Protein AF-A0A357JDL4-F1 (afdb_monomer_lite)

Sequence (113 aa):
MSDYKTIERELLGIGQAEMQNIVFQILDKQYTPTNIVNLGSASGVQTTRYGTPDVFLQLSNGNYIYAEVTIQKNQLLDKIKKDIEKCKENAKTLLDKNANVEKVIFACVGKIE

Radius of gyration: 14.93 Å; chains: 1; bounding box: 36×24×48 Å

Foldseek 3Di:
DPPVVVVLVVVLVDDQLVQLVVVQVVCCVPQVAPDWDQPSDDDDDDDDDPQAARTKTQHPVREIEGEHEDADAPPVVVVVVVNVVSVVVVCVVPGDPPYYHPYYHYHYSYDDD

Structure (mmCIF, N/CA/C/O backbone):
data_AF-A0A357JDL4-F1
#
_entry.id   AF-A0A357JDL4-F1
#
loop_
_atom_site.group_PDB
_atom_site.id
_atom_site.type_symbol
_atom_site.label_atom_id
_atom_site.label_alt_id
_atom_site.label_comp_id
_atom_site.label_asym_id
_atom_site.label_entity_id
_atom_site.label_seq_id
_atom_site.pdbx_PDB_ins_code
_atom_site.Cartn_x
_atom_site.Cartn_y
_atom_site.Cartn_z
_atom_site.occupancy
_atom_site.B_iso_or_equiv
_atom_site.auth_seq_id
_atom_site.auth_comp_id
_atom_site.auth_asym_id
_atom_site.auth_atom_id
_atom_site.pdbx_PDB_model_num
ATOM 1 N N . MET A 1 1 ? -7.326 -7.568 26.180 1.00 52.44 1 MET A N 1
ATOM 2 C CA . MET A 1 1 ? -7.606 -7.103 24.802 1.00 52.44 1 MET A CA 1
ATOM 3 C C . MET A 1 1 ? -6.568 -7.782 23.925 1.00 52.44 1 MET A C 1
ATOM 5 O O . MET A 1 1 ? -5.414 -7.743 24.315 1.00 52.44 1 MET A O 1
ATOM 9 N N . SER A 1 2 ? -6.944 -8.508 22.871 1.00 72.88 2 SER A N 1
ATOM 10 C CA . SER A 1 2 ? -5.963 -9.198 22.016 1.00 72.88 2 SER A CA 1
ATOM 11 C C . SER A 1 2 ? -5.026 -8.183 21.356 1.00 72.88 2 SER A C 1
ATOM 13 O O . SER A 1 2 ? -5.515 -7.141 20.919 1.00 72.88 2 SER A O 1
ATOM 15 N N . ASP A 1 3 ? -3.733 -8.494 21.236 1.00 81.56 3 ASP A N 1
ATOM 16 C CA . ASP A 1 3 ? -2.709 -7.589 20.678 1.00 81.56 3 ASP A CA 1
ATOM 17 C C . ASP A 1 3 ? -3.122 -6.988 19.324 1.00 81.56 3 ASP A C 1
ATOM 19 O O . ASP A 1 3 ? -2.928 -5.802 19.072 1.00 81.56 3 ASP A O 1
ATOM 23 N N . TYR A 1 4 ? -3.830 -7.768 18.501 1.00 82.19 4 TYR A N 1
ATOM 24 C CA . TYR A 1 4 ? -4.385 -7.324 17.221 1.00 82.19 4 TYR A CA 1
ATOM 25 C C . TYR A 1 4 ? -5.363 -6.141 17.335 1.00 82.19 4 TYR A C 1
ATOM 27 O O . TYR A 1 4 ? -5.292 -5.198 16.554 1.00 82.19 4 TYR A O 1
ATOM 35 N N . LYS A 1 5 ? -6.259 -6.153 18.333 1.00 82.88 5 LYS A N 1
ATOM 36 C CA . LYS A 1 5 ? -7.231 -5.062 18.544 1.00 82.88 5 LYS A CA 1
ATOM 37 C C . LYS A 1 5 ? -6.544 -3.787 19.023 1.00 82.88 5 LYS A C 1
ATOM 39 O O . LYS A 1 5 ? -7.034 -2.693 18.764 1.00 82.88 5 LYS A O 1
ATOM 44 N N . THR A 1 6 ? -5.432 -3.932 19.739 1.00 86.94 6 THR A N 1
ATOM 45 C CA . THR A 1 6 ? -4.599 -2.797 20.137 1.00 86.94 6 THR A CA 1
ATOM 46 C C . THR A 1 6 ? -3.941 -2.187 18.904 1.00 86.94 6 THR A C 1
ATOM 48 O O . THR A 1 6 ? -4.099 -0.994 18.685 1.00 86.94 6 THR A O 1
ATOM 51 N N . ILE A 1 7 ? -3.309 -3.000 18.049 1.00 84.19 7 ILE A N 1
ATOM 52 C CA . ILE A 1 7 ? -2.684 -2.537 16.798 1.00 84.19 7 ILE A CA 1
ATOM 53 C C . ILE A 1 7 ? -3.700 -1.824 15.898 1.00 84.19 7 ILE A C 1
ATOM 55 O O . ILE A 1 7 ? -3.432 -0.718 15.442 1.00 84.19 7 ILE A O 1
ATOM 59 N N . GLU A 1 8 ? -4.881 -2.409 15.686 1.00 82.25 8 GLU A N 1
ATOM 60 C CA . GLU A 1 8 ? -5.941 -1.794 14.875 1.00 82.25 8 GLU A CA 1
ATOM 61 C C . GLU A 1 8 ? -6.346 -0.416 15.419 1.00 82.25 8 GLU A C 1
ATOM 63 O O . G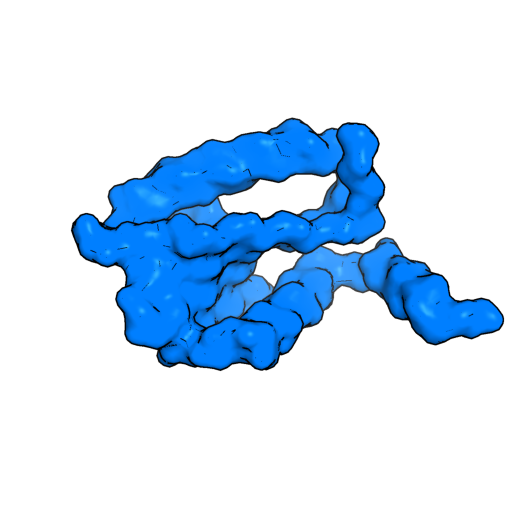LU A 1 8 ? -6.495 0.538 14.659 1.00 82.25 8 GLU A O 1
ATOM 68 N N . ARG A 1 9 ? -6.462 -0.279 16.746 1.00 84.12 9 ARG A N 1
ATOM 69 C CA . ARG A 1 9 ? -6.787 1.000 17.383 1.00 84.12 9 ARG A CA 1
ATOM 70 C C . ARG A 1 9 ? -5.685 2.040 17.198 1.00 84.12 9 ARG A C 1
ATOM 72 O O . ARG A 1 9 ? -6.006 3.187 16.905 1.00 84.12 9 ARG A O 1
ATOM 79 N N . GLU A 1 10 ? -4.420 1.663 17.367 1.00 87.25 10 GLU A N 1
ATOM 80 C CA . GLU A 1 10 ? -3.300 2.594 17.178 1.00 87.25 10 GLU A CA 1
ATOM 81 C C . GLU A 1 10 ? -3.195 3.037 15.706 1.00 87.25 10 GLU A C 1
ATOM 83 O O . GLU A 1 10 ? -3.032 4.223 15.430 1.00 87.25 10 GLU A O 1
ATOM 88 N N . LEU A 1 11 ? -3.424 2.127 14.749 1.00 84.12 11 LEU A N 1
ATOM 89 C CA . LEU A 1 11 ? -3.467 2.447 13.314 1.00 84.12 11 LEU A CA 1
ATOM 90 C C . LEU A 1 11 ? -4.601 3.417 12.933 1.00 84.12 11 LEU A C 1
ATOM 92 O O . LEU A 1 11 ? -4.519 4.083 11.905 1.00 84.12 11 LEU A O 1
ATOM 96 N N . LEU A 1 12 ? -5.660 3.539 13.739 1.00 83.25 12 LEU A N 1
ATOM 97 C CA . LEU A 1 12 ? -6.706 4.543 13.507 1.00 83.25 12 LEU A CA 1
ATOM 98 C C . LEU A 1 12 ? -6.274 5.966 13.889 1.00 83.25 12 LEU A C 1
ATOM 100 O O . LEU A 1 12 ? -6.965 6.909 13.493 1.00 83.25 12 LEU A O 1
ATOM 104 N N . GLY A 1 13 ? -5.207 6.108 14.683 1.00 83.06 13 GLY A N 1
ATOM 105 C CA . GLY A 1 13 ? -4.704 7.381 15.205 1.00 83.06 13 GLY A CA 1
ATOM 106 C C . GLY A 1 13 ? -3.487 7.948 14.471 1.00 83.06 13 GLY A C 1
ATOM 107 O O . GLY A 1 13 ? -3.162 9.113 14.684 1.00 83.06 13 GLY A O 1
ATOM 108 N N . ILE A 1 14 ? -2.829 7.162 13.615 1.00 84.06 14 ILE A N 1
ATOM 109 C CA . ILE A 1 14 ? -1.640 7.604 12.874 1.00 84.06 14 ILE A CA 1
ATOM 110 C C . ILE A 1 14 ? -1.992 8.497 11.678 1.00 84.06 14 ILE A C 1
ATOM 112 O O . ILE A 1 14 ? -3.061 8.379 11.069 1.00 84.06 14 ILE A O 1
ATOM 116 N N . GLY A 1 15 ? -1.070 9.385 11.309 1.00 83.06 15 GLY A N 1
ATOM 117 C CA . GLY A 1 15 ? -1.198 10.225 10.123 1.00 83.06 15 GLY A CA 1
ATOM 118 C C . GLY A 1 15 ? -0.938 9.480 8.806 1.00 83.06 15 GLY A C 1
ATOM 119 O O . GLY A 1 15 ? -0.386 8.381 8.769 1.00 83.06 15 GLY A O 1
ATOM 120 N N . GLN A 1 16 ? -1.284 10.129 7.688 1.00 80.38 16 GLN A N 1
ATOM 121 C CA . GLN A 1 16 ? -1.065 9.612 6.328 1.00 80.38 16 GLN A CA 1
ATOM 122 C C . GLN A 1 16 ? 0.405 9.230 6.076 1.00 80.38 16 GLN A C 1
ATOM 124 O O . GLN A 1 16 ? 0.674 8.150 5.560 1.00 80.38 16 GLN A O 1
ATOM 129 N N . ALA A 1 17 ? 1.354 10.084 6.475 1.00 79.19 17 ALA A N 1
ATOM 130 C CA . ALA A 1 17 ? 2.786 9.844 6.274 1.00 79.19 17 ALA A CA 1
ATOM 131 C C . ALA A 1 17 ? 3.313 8.658 7.104 1.00 79.19 17 ALA A C 1
ATOM 133 O O . ALA A 1 17 ? 4.120 7.861 6.627 1.00 79.19 17 ALA A O 1
ATOM 134 N N . GLU A 1 18 ? 2.830 8.503 8.338 1.00 83.94 18 GLU A N 1
ATOM 135 C CA . GLU A 1 18 ? 3.176 7.364 9.195 1.00 83.94 18 GLU A CA 1
ATOM 136 C C . GLU A 1 18 ? 2.635 6.058 8.609 1.00 83.94 18 GLU A C 1
ATOM 138 O O . GLU A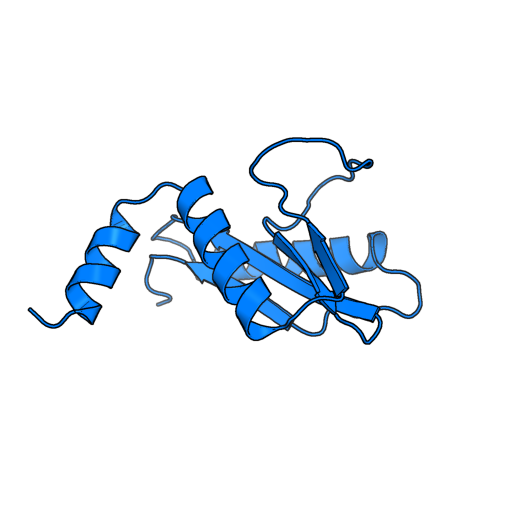 1 18 ? 3.367 5.072 8.522 1.00 83.94 18 GLU A O 1
ATOM 143 N N . MET A 1 19 ? 1.388 6.067 8.127 1.00 83.69 19 MET A N 1
ATOM 144 C CA . MET A 1 19 ? 0.790 4.915 7.452 1.00 83.69 19 MET A CA 1
ATOM 145 C C . MET A 1 19 ? 1.567 4.547 6.182 1.00 83.69 19 MET A C 1
ATOM 147 O O . MET A 1 19 ? 1.852 3.371 5.961 1.00 83.69 19 MET A O 1
ATOM 151 N N . GLN A 1 20 ? 1.975 5.533 5.378 1.00 80.88 20 GLN A N 1
ATOM 152 C CA . GLN A 1 20 ? 2.813 5.311 4.195 1.00 80.88 20 GLN A CA 1
ATOM 153 C C . GLN A 1 20 ? 4.142 4.644 4.553 1.00 80.88 20 GLN A C 1
ATOM 155 O O . GLN A 1 20 ? 4.538 3.680 3.900 1.00 80.88 20 GLN A O 1
ATOM 160 N N . ASN A 1 21 ? 4.799 5.094 5.623 1.00 82.12 21 ASN A N 1
ATOM 161 C CA . ASN A 1 21 ? 6.050 4.500 6.086 1.00 82.12 21 ASN A CA 1
ATOM 162 C C . ASN A 1 21 ? 5.869 3.057 6.596 1.00 82.12 21 ASN A C 1
ATOM 164 O O . ASN A 1 21 ? 6.698 2.193 6.314 1.00 82.12 21 ASN A O 1
ATOM 168 N N . ILE A 1 22 ? 4.777 2.767 7.310 1.00 84.19 22 ILE A N 1
ATOM 169 C CA . ILE A 1 22 ? 4.460 1.401 7.758 1.00 84.19 22 ILE A CA 1
ATOM 170 C C . ILE A 1 22 ? 4.237 0.484 6.552 1.00 84.19 22 ILE A C 1
ATOM 172 O O . ILE A 1 22 ? 4.833 -0.591 6.479 1.00 84.19 22 ILE A O 1
ATOM 176 N N . VAL A 1 23 ? 3.420 0.916 5.587 1.00 84.38 23 VAL A N 1
ATOM 177 C CA . VAL A 1 23 ? 3.157 0.163 4.352 1.00 84.38 23 VAL A CA 1
ATOM 178 C C . VAL A 1 23 ? 4.457 -0.075 3.592 1.00 84.38 23 VAL A C 1
ATOM 180 O O . VAL A 1 23 ? 4.744 -1.210 3.226 1.00 84.38 23 VAL A O 1
ATOM 183 N N . PHE A 1 24 ? 5.288 0.953 3.433 1.00 81.00 24 PHE A N 1
ATOM 184 C CA . PHE A 1 24 ? 6.602 0.834 2.808 1.00 81.00 24 PHE A CA 1
ATOM 185 C C . PHE A 1 24 ? 7.462 -0.253 3.466 1.00 81.00 24 PHE A C 1
ATOM 187 O O . PHE A 1 24 ? 7.955 -1.140 2.776 1.00 81.00 24 PHE A O 1
ATOM 194 N N . GLN A 1 25 ? 7.594 -0.237 4.796 1.00 82.88 25 GLN A N 1
ATOM 195 C CA . GLN A 1 25 ? 8.394 -1.228 5.526 1.00 82.88 25 GLN A CA 1
ATOM 196 C C . GLN A 1 25 ? 7.842 -2.653 5.403 1.00 82.88 25 GLN A C 1
ATOM 198 O O . GLN A 1 25 ? 8.611 -3.614 5.390 1.00 82.88 25 GLN A O 1
ATOM 203 N N . ILE A 1 26 ? 6.517 -2.811 5.327 1.00 85.50 26 ILE A N 1
ATOM 204 C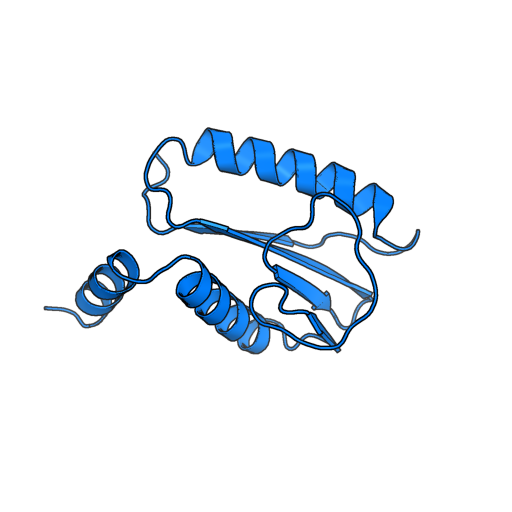 CA . ILE A 1 26 ? 5.888 -4.116 5.089 1.00 85.50 26 ILE A CA 1
ATOM 205 C C . ILE A 1 26 ? 6.243 -4.618 3.686 1.00 85.50 26 ILE A C 1
ATOM 207 O O . ILE A 1 26 ? 6.629 -5.776 3.530 1.00 85.50 26 ILE A O 1
ATOM 211 N N . LEU A 1 27 ? 6.142 -3.752 2.675 1.00 82.81 27 LEU A N 1
ATOM 212 C CA . LEU A 1 27 ? 6.403 -4.112 1.282 1.00 82.81 27 LEU A CA 1
ATOM 213 C C . LEU A 1 27 ? 7.882 -4.411 1.022 1.00 82.81 27 LEU A C 1
ATOM 215 O O . LEU A 1 27 ? 8.184 -5.400 0.358 1.00 82.81 27 LEU A O 1
ATOM 219 N N . ASP A 1 28 ? 8.789 -3.618 1.590 1.00 79.62 28 ASP A N 1
ATOM 220 C CA . ASP A 1 28 ? 10.235 -3.854 1.550 1.00 79.62 28 ASP A CA 1
ATOM 221 C C . ASP A 1 28 ? 10.588 -5.255 2.082 1.00 79.62 28 ASP A C 1
ATOM 223 O O . ASP A 1 28 ? 11.210 -6.070 1.394 1.00 79.62 28 ASP A O 1
ATOM 227 N N . LYS A 1 29 ? 10.069 -5.598 3.267 1.00 83.06 29 LYS A N 1
ATOM 228 C CA . LYS A 1 29 ? 10.288 -6.914 3.882 1.00 83.06 29 LYS A CA 1
ATOM 229 C C . LYS A 1 29 ? 9.657 -8.060 3.098 1.00 83.06 29 LYS A C 1
ATOM 231 O O . LYS A 1 29 ? 10.221 -9.150 3.068 1.00 83.06 29 LYS A O 1
ATOM 236 N N . GLN A 1 30 ? 8.480 -7.848 2.512 1.00 85.25 30 GLN A N 1
ATOM 237 C CA . GLN A 1 30 ? 7.730 -8.910 1.843 1.00 85.25 30 GLN A CA 1
ATOM 238 C C . GLN A 1 30 ? 8.268 -9.234 0.446 1.00 85.25 30 GLN A C 1
ATOM 240 O O . GLN A 1 30 ? 8.215 -10.392 0.036 1.00 85.25 30 GLN A O 1
ATOM 245 N N . TYR A 1 31 ? 8.744 -8.227 -0.290 1.00 80.31 31 TYR A N 1
ATOM 246 C CA . TYR A 1 31 ? 9.058 -8.367 -1.713 1.00 80.31 31 TYR A CA 1
ATOM 247 C C . TYR A 1 31 ? 10.546 -8.256 -2.049 1.00 80.31 31 TYR A C 1
ATOM 249 O O . TYR A 1 31 ? 10.900 -8.526 -3.194 1.00 80.31 31 TYR A O 1
ATOM 257 N N . THR A 1 32 ? 11.400 -7.893 -1.084 1.00 72.62 32 THR A N 1
ATOM 258 C CA . THR A 1 32 ? 12.861 -7.743 -1.258 1.00 72.62 32 THR A CA 1
ATOM 259 C C . THR A 1 32 ? 13.211 -7.044 -2.584 1.00 72.62 32 THR A C 1
ATOM 261 O O . THR A 1 32 ? 13.835 -7.639 -3.469 1.00 72.62 32 THR A O 1
ATOM 264 N N . PRO A 1 33 ? 12.726 -5.810 -2.786 1.00 68.50 33 PRO A N 1
ATOM 265 C CA . PRO A 1 33 ? 12.771 -5.164 -4.088 1.00 68.50 33 PRO A CA 1
ATOM 266 C C . PRO A 1 33 ? 14.209 -4.800 -4.463 1.00 68.50 33 PRO A C 1
ATOM 268 O O . PRO A 1 33 ? 15.036 -4.493 -3.606 1.00 68.50 33 PRO A O 1
ATOM 271 N N . THR A 1 34 ? 14.513 -4.799 -5.759 1.00 62.91 34 THR A N 1
ATOM 272 C CA . THR A 1 34 ? 15.832 -4.377 -6.258 1.00 62.91 34 THR A CA 1
ATOM 273 C C . THR A 1 34 ? 16.011 -2.869 -6.216 1.00 62.91 34 THR A C 1
ATOM 275 O O . THR A 1 34 ? 17.143 -2.393 -6.155 1.00 62.91 34 THR A O 1
ATOM 278 N N . ASN A 1 35 ? 14.911 -2.116 -6.245 1.00 61.31 35 ASN A N 1
ATOM 279 C CA . ASN A 1 35 ? 14.915 -0.674 -6.066 1.00 61.31 35 ASN A CA 1
ATOM 280 C C . ASN A 1 35 ? 13.630 -0.223 -5.365 1.00 61.31 35 ASN A C 1
ATOM 282 O O . ASN A 1 35 ? 12.536 -0.708 -5.677 1.00 61.31 35 ASN A O 1
ATOM 286 N N . ILE A 1 36 ? 13.764 0.708 -4.421 1.00 56.28 36 ILE A N 1
ATOM 287 C CA . ILE A 1 36 ? 12.660 1.167 -3.580 1.00 56.28 36 ILE A CA 1
ATOM 288 C C . ILE A 1 36 ? 12.681 2.683 -3.497 1.00 56.28 36 ILE A C 1
ATOM 290 O O . ILE A 1 36 ? 13.682 3.274 -3.095 1.00 56.28 36 ILE A O 1
ATOM 294 N N . VAL A 1 37 ? 11.562 3.315 -3.846 1.00 57.09 37 VAL A N 1
ATOM 295 C CA . VAL A 1 37 ? 11.420 4.770 -3.801 1.00 57.09 37 VAL A CA 1
ATOM 296 C C . VAL A 1 37 ? 10.294 5.123 -2.837 1.00 57.09 37 VAL A C 1
ATOM 298 O O . VAL A 1 37 ? 9.129 4.810 -3.076 1.00 57.09 37 VAL A O 1
ATOM 301 N N . ASN A 1 38 ? 10.654 5.773 -1.727 1.00 50.84 38 ASN A N 1
ATOM 302 C CA . ASN A 1 38 ? 9.696 6.349 -0.789 1.00 50.84 38 ASN A CA 1
ATOM 303 C C . ASN A 1 38 ? 9.486 7.827 -1.142 1.00 50.84 38 ASN A C 1
ATOM 305 O O . ASN A 1 38 ? 10.407 8.635 -1.020 1.00 50.84 38 ASN A O 1
ATOM 309 N N . LEU A 1 39 ? 8.291 8.179 -1.614 1.00 54.38 39 LEU A N 1
ATOM 310 C CA . LEU A 1 39 ? 7.970 9.536 -2.068 1.00 54.38 39 LEU A CA 1
ATOM 311 C C . LEU A 1 39 ? 7.536 10.461 -0.913 1.00 54.38 39 LEU A C 1
ATOM 313 O O . LEU A 1 39 ? 7.468 11.674 -1.104 1.00 54.38 39 LEU A O 1
ATOM 317 N N . GLY A 1 40 ? 7.272 9.909 0.281 1.00 41.56 40 GLY A N 1
ATOM 318 C CA . GLY A 1 40 ? 6.663 10.628 1.407 1.00 41.56 40 GLY A CA 1
ATOM 319 C C . GLY A 1 40 ? 7.617 11.432 2.300 1.00 41.56 40 GLY A C 1
ATOM 320 O O . GLY A 1 40 ? 7.165 12.315 3.027 1.00 41.56 40 GLY A O 1
ATOM 321 N N . SER A 1 41 ? 8.932 11.186 2.260 1.00 39.53 41 SER A N 1
ATOM 322 C CA . SER A 1 41 ? 9.888 11.870 3.149 1.00 39.53 41 SER A CA 1
ATOM 323 C C . SER A 1 41 ? 11.287 12.010 2.527 1.00 39.53 41 SER A C 1
ATOM 325 O O . SER A 1 41 ? 12.125 11.126 2.656 1.00 39.53 41 SER A O 1
ATOM 327 N N . ALA A 1 42 ? 11.482 13.137 1.834 1.00 34.53 42 ALA A N 1
ATOM 328 C CA . ALA A 1 42 ? 12.717 13.829 1.429 1.00 34.53 42 ALA A CA 1
ATOM 329 C C . ALA A 1 42 ? 14.046 13.043 1.290 1.00 34.53 42 ALA A C 1
ATOM 331 O O . ALA A 1 42 ? 14.679 12.682 2.275 1.00 34.53 42 ALA A O 1
ATOM 332 N N . SER 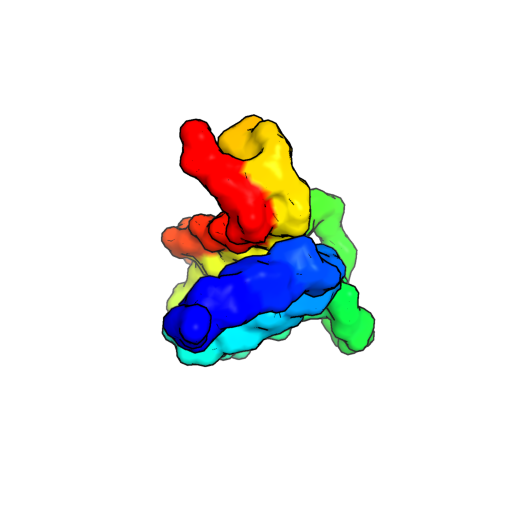A 1 43 ? 14.579 13.008 0.060 1.00 30.95 43 SER A N 1
ATOM 333 C CA . SER A 1 43 ? 15.773 13.767 -0.384 1.00 30.95 43 SER A CA 1
ATOM 334 C C . SER A 1 43 ? 16.549 12.987 -1.461 1.00 30.95 43 SER A C 1
ATOM 336 O O . SER A 1 43 ? 17.132 11.945 -1.185 1.00 30.95 43 SER A O 1
ATOM 338 N N . GLY A 1 44 ? 16.597 13.514 -2.693 1.00 31.88 44 GLY A N 1
ATOM 339 C CA . GLY A 1 44 ? 17.718 13.231 -3.601 1.00 31.88 44 GLY A CA 1
ATOM 340 C C . GLY A 1 44 ? 17.573 12.188 -4.717 1.00 31.88 44 GLY A C 1
ATOM 341 O O . GLY A 1 44 ? 18.607 11.747 -5.209 1.00 31.88 44 GLY A O 1
ATOM 342 N N . VAL A 1 45 ? 16.375 11.833 -5.199 1.00 36.03 45 VAL A N 1
ATOM 343 C CA . VAL A 1 45 ? 16.250 11.060 -6.456 1.00 36.03 45 VAL A CA 1
ATOM 344 C C . VAL A 1 45 ? 15.425 11.831 -7.482 1.00 36.03 45 VAL A C 1
ATOM 346 O O . VAL A 1 45 ? 14.240 12.108 -7.306 1.00 36.03 45 VAL A O 1
ATOM 349 N N . GLN A 1 46 ? 16.112 12.228 -8.552 1.00 34.59 46 GLN A N 1
ATOM 350 C CA . GLN A 1 46 ? 15.569 12.935 -9.702 1.00 34.59 46 GLN A CA 1
ATOM 351 C C . GLN A 1 46 ? 14.504 12.079 -10.400 1.00 34.59 46 GLN A C 1
ATOM 353 O O . GLN A 1 46 ? 14.808 11.073 -11.029 1.00 34.59 46 GLN A O 1
ATOM 358 N N . THR A 1 47 ? 13.244 12.484 -10.341 1.00 30.86 47 THR A N 1
ATOM 359 C CA . THR A 1 47 ? 12.552 13.171 -11.444 1.00 30.86 47 THR A CA 1
ATOM 360 C C . THR A 1 47 ? 11.049 13.134 -11.186 1.00 30.86 47 THR A C 1
ATOM 362 O O . THR A 1 47 ? 10.406 12.101 -11.041 1.00 30.86 47 THR A O 1
ATOM 365 N N . THR A 1 48 ? 10.495 14.332 -11.113 1.00 40.41 48 THR A N 1
ATOM 366 C CA . THR A 1 48 ? 9.075 14.650 -11.077 1.00 40.41 48 THR A CA 1
ATOM 367 C C . THR A 1 48 ? 8.351 14.118 -12.316 1.00 40.41 48 THR A C 1
ATOM 369 O O . THR A 1 48 ? 8.752 14.445 -13.436 1.00 40.41 48 THR A O 1
ATOM 372 N N . ARG A 1 49 ? 7.222 13.422 -12.147 1.00 36.78 49 ARG A N 1
ATOM 373 C CA . ARG A 1 49 ? 6.180 13.344 -13.181 1.00 36.78 49 ARG A CA 1
ATOM 374 C C . ARG A 1 49 ? 4.799 13.195 -12.545 1.00 36.78 49 ARG A C 1
ATOM 376 O O . ARG A 1 49 ? 4.634 12.488 -11.565 1.00 36.78 49 ARG A O 1
ATOM 383 N N . TYR A 1 50 ? 3.851 13.958 -13.076 1.00 29.47 50 TYR A N 1
ATOM 384 C CA . TYR A 1 50 ? 2.505 14.199 -12.556 1.00 29.47 50 TYR A CA 1
ATOM 385 C C . TYR A 1 50 ? 1.706 12.905 -12.286 1.00 29.47 50 TYR A C 1
ATOM 387 O O . TYR A 1 50 ? 1.589 12.080 -13.184 1.00 29.47 50 TYR A O 1
ATOM 395 N N . GLY A 1 51 ? 1.093 12.788 -11.094 1.00 37.94 51 GLY A N 1
ATOM 396 C CA . GLY A 1 51 ? 0.005 11.832 -10.800 1.00 37.94 51 GLY A CA 1
ATOM 397 C C . GLY A 1 51 ? 0.344 10.569 -9.987 1.00 37.94 51 GLY A C 1
ATOM 398 O O . GLY A 1 51 ? -0.512 9.695 -9.912 1.00 37.94 51 GLY A O 1
ATOM 399 N N . THR A 1 52 ? 1.547 10.467 -9.417 1.00 47.75 52 THR A N 1
ATOM 400 C CA . THR A 1 52 ? 2.218 9.271 -8.854 1.00 47.75 52 THR A CA 1
ATOM 401 C C . THR A 1 52 ? 1.490 8.545 -7.702 1.00 47.75 52 THR A C 1
ATOM 403 O O . THR A 1 52 ? 0.931 9.232 -6.848 1.00 47.75 52 THR A O 1
ATOM 406 N N . PRO A 1 53 ? 1.556 7.194 -7.622 1.00 56.69 53 PRO A N 1
ATOM 407 C CA . PRO A 1 53 ? 1.158 6.442 -6.427 1.00 56.69 53 PRO A CA 1
ATOM 408 C C . PRO A 1 53 ? 2.021 6.793 -5.214 1.00 56.69 53 PRO A C 1
ATOM 410 O O . PRO A 1 53 ? 3.199 7.117 -5.371 1.00 56.69 53 PRO A O 1
ATOM 413 N N . ASP A 1 54 ? 1.454 6.687 -4.012 1.00 62.19 54 ASP A N 1
ATOM 414 C CA . ASP A 1 54 ? 2.149 7.027 -2.761 1.00 62.19 54 ASP A CA 1
ATOM 415 C C . ASP A 1 54 ? 3.467 6.248 -2.561 1.00 62.19 54 ASP A C 1
ATOM 417 O O . ASP A 1 54 ? 4.444 6.787 -2.034 1.00 62.19 54 ASP A O 1
ATOM 421 N N . VAL A 1 55 ? 3.510 4.981 -2.995 1.00 68.94 55 VAL A N 1
ATOM 422 C CA . VAL A 1 55 ? 4.694 4.110 -2.944 1.00 68.94 55 VAL A CA 1
ATOM 423 C C . VAL A 1 55 ? 4.776 3.266 -4.221 1.00 68.94 55 VAL A C 1
ATOM 425 O O . VAL A 1 55 ? 3.780 2.690 -4.662 1.00 68.94 55 VAL A O 1
ATOM 428 N N . PHE A 1 56 ? 5.973 3.118 -4.797 1.00 73.81 56 PHE A N 1
ATOM 429 C CA . PHE A 1 56 ? 6.227 2.124 -5.844 1.00 73.81 56 PHE A CA 1
ATOM 430 C C . PHE A 1 56 ? 7.529 1.361 -5.584 1.00 73.81 56 PHE A C 1
ATOM 432 O O . PHE A 1 56 ? 8.518 1.920 -5.107 1.00 73.81 56 PHE A O 1
ATOM 439 N N . LEU A 1 57 ? 7.520 0.067 -5.901 1.00 75.25 57 LEU A N 1
ATOM 440 C CA . LEU A 1 57 ? 8.655 -0.836 -5.723 1.00 75.25 57 LEU A CA 1
ATOM 441 C C . LEU A 1 57 ? 8.969 -1.515 -7.051 1.00 75.25 57 LEU A C 1
ATOM 443 O O . LEU A 1 57 ? 8.054 -2.000 -7.721 1.00 75.25 57 LEU A O 1
ATOM 447 N N . GLN A 1 58 ? 10.248 -1.572 -7.416 1.00 78.25 58 GLN A N 1
ATOM 448 C CA . GLN A 1 58 ? 10.704 -2.351 -8.560 1.00 78.25 58 GLN A CA 1
ATOM 449 C C . GLN A 1 58 ? 11.186 -3.720 -8.081 1.00 78.25 58 GLN A C 1
ATOM 451 O O . GLN A 1 58 ? 12.023 -3.835 -7.184 1.00 78.25 58 GLN A O 1
ATOM 456 N N . LEU A 1 59 ? 10.638 -4.763 -8.687 1.00 78.44 59 LEU A N 1
ATOM 457 C CA . LEU A 1 59 ? 11.006 -6.144 -8.434 1.00 78.44 59 LEU A CA 1
ATOM 458 C C . LEU A 1 59 ? 12.250 -6.530 -9.242 1.00 78.44 59 LEU A C 1
ATOM 460 O O . LEU A 1 59 ? 12.577 -5.928 -10.267 1.00 78.44 59 LEU A O 1
ATOM 464 N N . SER A 1 60 ? 12.919 -7.600 -8.815 1.00 78.00 60 SER A N 1
ATOM 465 C CA . SER A 1 60 ? 14.115 -8.131 -9.485 1.00 78.00 60 SER A CA 1
ATOM 466 C C . SER A 1 60 ? 13.879 -8.582 -10.927 1.00 78.00 60 SER A C 1
ATOM 468 O O . SER A 1 60 ? 14.809 -8.577 -11.728 1.00 78.00 60 SER A O 1
ATOM 470 N N . ASN A 1 61 ? 12.638 -8.925 -11.275 1.00 77.94 61 ASN A N 1
ATOM 471 C CA . ASN A 1 61 ? 12.219 -9.270 -12.633 1.00 77.94 61 ASN A CA 1
ATOM 472 C C . ASN A 1 61 ? 11.975 -8.039 -13.535 1.00 77.94 61 ASN A C 1
ATOM 474 O O . ASN A 1 61 ? 11.609 -8.209 -14.695 1.00 77.94 61 ASN A O 1
ATOM 478 N N . GLY A 1 62 ? 12.152 -6.818 -13.021 1.00 75.12 62 GLY A N 1
ATOM 479 C CA . GLY A 1 62 ? 11.909 -5.569 -13.745 1.00 75.12 62 GLY A CA 1
ATOM 480 C C . GLY A 1 62 ? 10.449 -5.100 -13.747 1.00 75.12 62 GLY A C 1
ATOM 481 O O . GLY A 1 62 ? 10.176 -4.016 -14.259 1.00 75.12 62 GLY A O 1
ATOM 482 N N . ASN A 1 63 ? 9.522 -5.867 -13.161 1.00 81.44 63 ASN A N 1
ATOM 483 C CA . ASN A 1 63 ? 8.137 -5.445 -12.949 1.00 81.44 63 ASN A CA 1
ATOM 484 C C . ASN A 1 63 ? 8.007 -4.549 -11.716 1.00 81.44 63 ASN A C 1
ATOM 486 O O . ASN A 1 63 ? 8.926 -4.417 -10.906 1.00 81.44 63 ASN A O 1
ATOM 490 N N . TYR A 1 64 ? 6.826 -3.960 -11.555 1.00 79.19 64 TYR A N 1
ATOM 491 C CA . TYR A 1 64 ? 6.550 -3.010 -10.489 1.00 79.19 64 TYR A CA 1
ATOM 492 C C . TYR A 1 64 ? 5.372 -3.436 -9.615 1.00 79.19 64 TYR A C 1
ATOM 494 O O . TYR A 1 64 ? 4.387 -4.006 -10.091 1.00 79.19 64 TYR A O 1
ATOM 502 N N . ILE A 1 65 ? 5.463 -3.089 -8.332 1.00 81.81 65 ILE A N 1
ATOM 503 C CA . ILE A 1 65 ? 4.349 -3.089 -7.384 1.00 81.81 65 ILE A CA 1
ATOM 504 C C . ILE A 1 65 ? 4.019 -1.645 -7.051 1.00 81.81 65 ILE A C 1
ATOM 506 O O . ILE A 1 65 ? 4.903 -0.863 -6.701 1.00 81.81 65 ILE A O 1
ATOM 510 N N . TYR A 1 66 ? 2.746 -1.294 -7.176 1.00 83.19 66 TYR A N 1
ATOM 511 C CA . TYR A 1 66 ? 2.242 0.027 -6.821 1.00 83.19 66 TYR A CA 1
ATOM 512 C C . TYR A 1 66 ? 1.453 -0.098 -5.525 1.00 83.19 66 TYR A C 1
ATOM 514 O O . TYR A 1 66 ? 0.708 -1.064 -5.350 1.00 83.19 66 TYR A O 1
ATOM 522 N N . ALA A 1 67 ? 1.611 0.864 -4.625 1.00 82.25 67 ALA A N 1
ATOM 523 C CA . ALA A 1 67 ? 0.855 0.920 -3.391 1.00 82.25 67 ALA A CA 1
ATOM 524 C C . ALA A 1 67 ? 0.274 2.317 -3.165 1.00 82.25 67 ALA A C 1
ATOM 526 O O . ALA A 1 67 ? 0.984 3.319 -3.217 1.00 82.25 67 ALA A O 1
ATOM 527 N N . GLU A 1 68 ? -1.027 2.347 -2.900 1.00 84.19 68 GLU A N 1
ATOM 528 C CA . GLU A 1 68 ? -1.778 3.550 -2.554 1.00 84.19 68 GLU A CA 1
ATOM 529 C C . GLU A 1 68 ? -2.208 3.464 -1.100 1.00 84.19 68 GLU A C 1
ATOM 531 O O . GLU A 1 68 ? -2.703 2.426 -0.644 1.00 84.19 68 GLU A O 1
ATOM 536 N N . VAL A 1 69 ? -2.018 4.554 -0.366 1.00 82.50 69 VAL A N 1
ATOM 537 C CA . VAL A 1 69 ? -2.274 4.590 1.066 1.00 82.50 69 VAL A CA 1
ATOM 538 C C . VAL A 1 69 ? -3.351 5.619 1.343 1.00 82.50 69 VAL A C 1
ATOM 540 O O . VAL A 1 69 ? -3.344 6.731 0.823 1.00 82.50 69 VAL A O 1
ATOM 543 N N . THR A 1 70 ? -4.319 5.286 2.188 1.00 83.12 70 THR A N 1
ATOM 544 C CA . THR A 1 70 ? -5.297 6.281 2.610 1.00 83.12 70 THR A CA 1
ATOM 545 C C . THR A 1 70 ? -5.747 6.100 4.046 1.00 83.12 70 THR A C 1
ATOM 547 O O . THR A 1 70 ? -6.142 5.019 4.479 1.00 83.12 70 THR A O 1
ATOM 550 N N . ILE A 1 71 ? -5.754 7.209 4.783 1.00 82.81 71 ILE A N 1
ATOM 551 C CA . ILE A 1 71 ? -6.405 7.293 6.094 1.00 82.81 71 ILE A CA 1
ATOM 552 C C . ILE A 1 71 ? -7.901 7.650 5.998 1.00 82.81 71 ILE A C 1
ATOM 554 O O . ILE A 1 71 ? -8.590 7.745 7.015 1.00 82.81 71 ILE A O 1
ATOM 558 N N . GLN A 1 72 ? -8.429 7.861 4.784 1.00 81.50 72 GLN A N 1
ATOM 559 C CA . GLN A 1 72 ? -9.845 8.148 4.569 1.00 81.50 72 GLN A CA 1
ATOM 560 C C . GLN A 1 72 ? -10.690 6.920 4.934 1.00 81.50 72 GLN A C 1
ATOM 562 O O . GLN A 1 72 ? -10.360 5.796 4.571 1.00 81.50 72 GLN A O 1
ATOM 567 N N . LYS A 1 73 ? -11.797 7.133 5.654 1.00 79.19 73 LYS A N 1
ATOM 568 C CA . LYS A 1 73 ? -12.657 6.039 6.143 1.00 79.19 73 LYS A CA 1
ATOM 569 C C . LYS A 1 73 ? -13.901 5.791 5.286 1.00 79.19 73 LYS A C 1
ATOM 571 O O . LYS A 1 73 ? -14.440 4.694 5.321 1.00 79.19 73 LYS A O 1
ATOM 576 N N . ASN A 1 74 ? -14.320 6.781 4.497 1.00 80.81 74 ASN A N 1
ATOM 577 C CA . ASN A 1 74 ? -15.569 6.756 3.728 1.00 80.81 74 ASN A CA 1
ATOM 578 C C . ASN A 1 74 ? -15.283 6.793 2.222 1.00 80.81 74 ASN A C 1
ATOM 580 O O . ASN A 1 74 ? -14.254 7.328 1.814 1.00 80.81 74 ASN A O 1
ATOM 584 N N . GLN A 1 75 ? -16.216 6.307 1.393 1.00 82.19 75 GLN A N 1
ATOM 585 C CA . GLN A 1 75 ? -16.104 6.325 -0.081 1.00 82.19 75 GLN A CA 1
ATOM 586 C C . GLN A 1 75 ? -14.835 5.626 -0.609 1.00 82.19 75 GLN A C 1
ATOM 588 O O . GLN A 1 75 ? -14.274 6.001 -1.642 1.00 82.19 75 GLN A O 1
ATOM 593 N N . LEU A 1 76 ? -14.373 4.599 0.111 1.00 84.94 76 LEU A N 1
ATOM 594 C CA . LEU A 1 76 ? -13.147 3.877 -0.218 1.00 84.94 76 LEU A CA 1
ATOM 595 C C . LEU A 1 76 ? -13.224 3.210 -1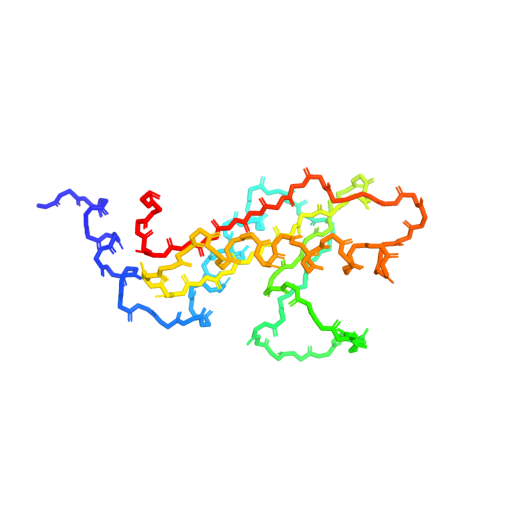.590 1.00 84.94 76 LEU A C 1
ATOM 597 O O . LEU A 1 76 ? -12.272 3.312 -2.352 1.00 84.94 76 LEU A O 1
ATOM 601 N N . LEU A 1 77 ? -14.360 2.607 -1.953 1.00 83.25 77 LEU A N 1
ATOM 602 C CA . LEU A 1 77 ? -14.531 1.966 -3.261 1.00 83.25 77 LEU A CA 1
ATOM 603 C C . LEU A 1 77 ? -14.340 2.932 -4.435 1.00 83.25 77 LEU A C 1
ATOM 605 O O . LEU A 1 77 ? -13.638 2.605 -5.392 1.00 83.25 77 LEU A O 1
ATOM 609 N N . ASP A 1 78 ? -14.943 4.119 -4.373 1.00 84.56 78 ASP A N 1
ATOM 610 C CA . ASP A 1 78 ? -14.810 5.112 -5.443 1.00 84.56 78 ASP A CA 1
ATOM 611 C C . ASP A 1 78 ? -13.382 5.640 -5.539 1.00 84.56 78 ASP A C 1
ATOM 613 O O . ASP A 1 78 ? -12.876 5.883 -6.636 1.00 84.56 78 ASP A O 1
ATOM 617 N N . LYS A 1 79 ? -12.713 5.781 -4.391 1.00 81.81 79 LYS A N 1
ATOM 618 C CA . LYS A 1 79 ? -11.309 6.177 -4.327 1.00 81.81 79 LYS A CA 1
ATOM 619 C C . LYS A 1 79 ? -10.394 5.100 -4.909 1.00 81.81 79 LYS A C 1
ATOM 621 O O . LYS A 1 79 ? -9.607 5.415 -5.792 1.00 81.81 79 LYS A O 1
ATOM 626 N N . ILE A 1 80 ? -10.576 3.839 -4.515 1.00 83.12 80 ILE A N 1
ATOM 627 C CA . ILE A 1 80 ? -9.853 2.683 -5.062 1.00 83.12 80 ILE A CA 1
ATOM 628 C C . ILE A 1 80 ? -10.005 2.636 -6.582 1.00 83.12 80 ILE A C 1
ATOM 630 O O . ILE A 1 80 ? -9.012 2.539 -7.292 1.00 83.12 80 ILE A O 1
ATOM 634 N N . LYS A 1 81 ? -11.233 2.758 -7.103 1.00 83.88 81 LYS A N 1
ATOM 635 C CA . LYS A 1 81 ? -11.479 2.761 -8.553 1.00 83.88 81 LYS A CA 1
ATOM 636 C C . LYS A 1 81 ? -10.735 3.897 -9.252 1.00 83.88 81 LYS A C 1
ATOM 638 O O . LYS A 1 81 ? -10.057 3.654 -10.245 1.00 83.88 81 LYS A O 1
ATOM 643 N N . LYS A 1 82 ? -10.840 5.123 -8.731 1.00 83.44 82 LYS A N 1
ATOM 644 C CA . LYS A 1 82 ? -10.156 6.293 -9.303 1.00 83.44 82 LYS A CA 1
ATOM 645 C C . LYS A 1 82 ? -8.641 6.138 -9.280 1.00 83.44 82 LYS A C 1
ATOM 647 O O . LYS A 1 82 ? -7.991 6.459 -10.269 1.00 83.44 82 LYS A O 1
ATOM 652 N N . ASP A 1 83 ? -8.092 5.660 -8.174 1.00 79.75 83 ASP A N 1
ATOM 653 C CA . ASP A 1 83 ? -6.648 5.537 -8.005 1.00 79.75 83 ASP A CA 1
ATOM 654 C C . ASP A 1 83 ? -6.095 4.356 -8.836 1.00 79.75 83 ASP A C 1
ATOM 656 O O . ASP A 1 83 ? -5.036 4.488 -9.444 1.00 79.75 83 ASP A O 1
ATOM 660 N N . ILE A 1 84 ? -6.860 3.271 -9.035 1.00 80.25 84 ILE A N 1
ATOM 661 C CA . ILE A 1 84 ? -6.534 2.212 -10.012 1.00 80.25 84 ILE A CA 1
ATOM 662 C C . ILE A 1 84 ? -6.520 2.748 -11.450 1.00 80.25 84 ILE A C 1
ATOM 664 O O . ILE A 1 84 ? -5.607 2.425 -12.210 1.00 80.25 84 ILE A O 1
ATOM 668 N N . GLU A 1 85 ? -7.515 3.540 -11.858 1.00 81.50 85 GLU A N 1
ATOM 669 C CA . GLU A 1 85 ? -7.544 4.101 -13.217 1.00 81.50 85 GLU A CA 1
ATOM 670 C C . GLU A 1 85 ? -6.351 5.037 -13.458 1.00 81.50 85 GLU A C 1
ATOM 672 O O . GLU A 1 85 ? -5.638 4.875 -14.450 1.00 81.50 85 GLU A O 1
ATOM 677 N N . LYS A 1 86 ? -6.030 5.912 -12.495 1.00 76.00 86 LYS A N 1
ATOM 678 C CA . LYS A 1 86 ? -4.804 6.728 -12.546 1.00 76.00 86 LYS A CA 1
ATOM 679 C C . LYS A 1 86 ? -3.546 5.867 -12.608 1.00 76.00 86 LYS A C 1
ATOM 681 O O . LYS A 1 86 ? -2.658 6.133 -13.409 1.00 76.00 86 LYS A O 1
ATOM 686 N N . CYS A 1 87 ? -3.469 4.811 -11.799 1.00 72.50 87 CYS A N 1
ATOM 687 C CA . CYS A 1 87 ? -2.351 3.873 -11.807 1.00 72.50 87 CYS A CA 1
ATOM 688 C C . CYS A 1 87 ? -2.141 3.262 -13.201 1.00 72.50 87 CYS A C 1
ATOM 690 O O . CYS A 1 87 ? -1.001 3.175 -13.655 1.00 72.50 87 CYS A O 1
ATOM 692 N N . LYS A 1 88 ? -3.211 2.877 -13.908 1.00 73.56 88 LYS A N 1
ATOM 693 C CA . LYS A 1 88 ? -3.122 2.342 -15.278 1.00 73.56 88 LYS A CA 1
ATOM 694 C C . LYS A 1 88 ? -2.613 3.382 -16.275 1.00 73.56 88 LYS A C 1
ATOM 696 O O . LYS A 1 88 ? -1.816 3.047 -17.151 1.00 73.56 88 LYS A O 1
ATOM 701 N N . GLU A 1 89 ? -3.073 4.624 -16.174 1.00 72.31 89 GLU A N 1
ATOM 702 C CA . GLU A 1 89 ? -2.621 5.724 -17.037 1.00 72.31 89 GLU A CA 1
ATOM 703 C C . GLU A 1 89 ? -1.145 6.071 -16.790 1.00 72.31 89 GLU A C 1
ATOM 705 O O . GLU A 1 89 ? -0.359 6.219 -17.732 1.00 72.31 89 GLU A O 1
ATOM 710 N N . ASN A 1 90 ? -0.743 6.105 -15.521 1.00 66.12 90 ASN A N 1
ATOM 711 C CA . ASN A 1 90 ? 0.630 6.360 -15.102 1.00 66.12 90 ASN A CA 1
ATOM 712 C C . ASN A 1 90 ? 1.575 5.237 -15.524 1.00 66.12 90 ASN A C 1
ATOM 714 O O . ASN A 1 90 ? 2.650 5.513 -16.050 1.00 66.12 90 ASN A O 1
ATOM 718 N N . ALA A 1 91 ? 1.161 3.978 -15.364 1.00 66.12 91 ALA A N 1
ATOM 719 C CA . ALA A 1 91 ? 1.932 2.814 -15.785 1.00 66.12 91 ALA A CA 1
ATOM 720 C C . ALA A 1 91 ? 2.289 2.885 -17.279 1.00 66.12 91 ALA A C 1
ATOM 722 O O . ALA A 1 91 ? 3.441 2.680 -17.646 1.00 66.12 91 ALA A O 1
ATOM 723 N N . LYS A 1 92 ? 1.347 3.288 -18.145 1.00 66.56 92 LYS A N 1
ATOM 724 C CA . LYS A 1 92 ? 1.612 3.485 -19.586 1.00 66.56 92 LYS A CA 1
ATOM 725 C C . LYS A 1 92 ? 2.660 4.563 -19.878 1.00 66.56 92 LYS A C 1
ATOM 727 O O . LYS A 1 92 ? 3.264 4.551 -20.945 1.00 66.56 92 LYS A O 1
ATOM 732 N N . THR A 1 93 ? 2.829 5.511 -18.962 1.00 64.50 93 THR A N 1
ATOM 733 C CA . THR A 1 93 ? 3.671 6.700 -19.140 1.00 64.50 93 THR A CA 1
ATOM 734 C C . THR A 1 93 ? 5.044 6.558 -18.475 1.00 64.50 93 THR A C 1
ATOM 736 O O . THR A 1 93 ? 5.989 7.239 -18.882 1.00 64.50 93 THR A O 1
ATOM 739 N N . LEU A 1 94 ? 5.146 5.716 -17.442 1.00 58.50 94 LEU A N 1
ATOM 740 C CA . LEU A 1 94 ? 6.322 5.562 -16.578 1.00 58.50 94 LEU A CA 1
ATOM 741 C C . LEU A 1 94 ? 7.080 4.253 -16.798 1.00 58.50 94 LEU A C 1
ATOM 743 O O . LEU A 1 94 ? 8.258 4.187 -16.462 1.00 58.50 94 LEU A O 1
ATOM 747 N N . LEU A 1 95 ? 6.423 3.216 -17.319 1.00 63.25 95 LEU A N 1
ATOM 748 C CA . LEU A 1 95 ? 7.055 1.917 -17.514 1.00 63.25 95 LEU A CA 1
ATOM 749 C C . LEU A 1 95 ? 7.81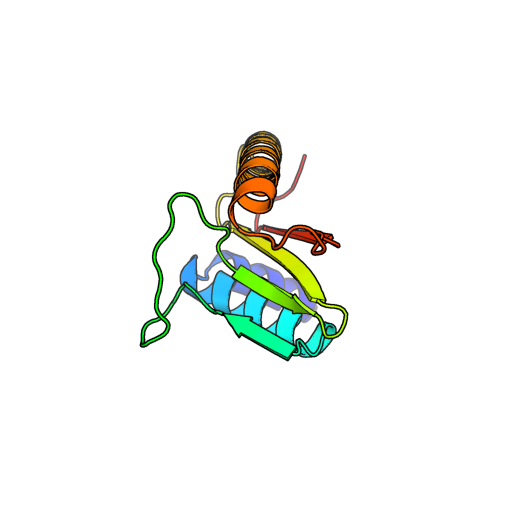4 1.877 -18.840 1.00 63.25 95 LEU A C 1
ATOM 751 O O . LEU A 1 95 ? 7.304 2.297 -19.882 1.00 63.25 95 LEU A O 1
ATOM 755 N N . ASP A 1 96 ? 9.022 1.315 -18.804 1.00 61.97 96 ASP A N 1
ATOM 756 C CA . ASP A 1 96 ? 9.708 0.868 -20.013 1.00 61.97 96 ASP A CA 1
ATOM 757 C C . ASP A 1 96 ? 8.802 -0.085 -20.802 1.00 61.97 96 ASP A C 1
ATOM 759 O O . ASP A 1 96 ? 7.997 -0.812 -20.222 1.00 61.97 96 ASP A O 1
ATOM 763 N N . LYS A 1 97 ? 8.956 -0.143 -22.133 1.00 62.50 97 LYS A N 1
ATOM 764 C CA . LYS A 1 97 ? 8.090 -0.946 -23.028 1.00 62.50 97 LYS A CA 1
ATOM 765 C C . LYS A 1 97 ? 7.963 -2.433 -22.652 1.00 62.50 97 LYS A C 1
ATOM 767 O O . LYS A 1 97 ? 7.064 -3.097 -23.157 1.00 62.50 97 LYS A O 1
ATOM 772 N N . ASN A 1 98 ? 8.850 -2.938 -21.795 1.00 63.84 98 ASN A N 1
ATOM 773 C CA . ASN A 1 98 ? 8.903 -4.330 -21.355 1.00 63.84 98 ASN A CA 1
ATOM 774 C C . ASN A 1 98 ? 8.519 -4.533 -19.877 1.00 63.84 98 ASN A C 1
ATOM 776 O O . ASN A 1 98 ? 8.548 -5.668 -19.408 1.00 63.84 98 ASN A O 1
ATOM 780 N N . ALA A 1 99 ? 8.188 -3.472 -19.138 1.00 65.25 99 ALA A N 1
ATOM 781 C CA . ALA A 1 99 ? 7.833 -3.554 -17.728 1.00 65.25 99 ALA A CA 1
ATOM 782 C C . ALA A 1 99 ? 6.312 -3.559 -17.531 1.00 65.25 99 ALA A C 1
ATOM 784 O O . ALA A 1 99 ? 5.575 -2.858 -18.223 1.00 65.25 99 ALA A O 1
ATOM 785 N N . ASN A 1 100 ? 5.841 -4.338 -16.553 1.00 76.94 100 ASN A N 1
ATOM 786 C CA . ASN A 1 100 ? 4.427 -4.435 -16.198 1.00 76.94 100 ASN A CA 1
ATOM 787 C C . ASN A 1 100 ? 4.200 -4.096 -14.720 1.00 76.94 100 ASN A C 1
ATOM 789 O O . ASN A 1 100 ? 5.081 -4.296 -13.879 1.00 76.94 100 ASN A O 1
ATOM 793 N N . VAL A 1 101 ? 2.992 -3.629 -14.391 1.00 79.56 101 VAL A N 1
ATOM 794 C CA . VAL A 1 101 ? 2.526 -3.603 -12.998 1.00 79.56 101 VAL A CA 1
ATOM 795 C C . VAL A 1 101 ? 2.033 -5.001 -12.651 1.00 79.56 101 VAL A C 1
ATOM 797 O O . VAL A 1 101 ? 1.025 -5.456 -13.186 1.00 79.56 101 VAL A O 1
ATOM 800 N N . GLU A 1 102 ? 2.751 -5.687 -11.768 1.00 83.81 102 GLU A N 1
ATOM 801 C CA . GLU A 1 102 ? 2.400 -7.046 -11.355 1.00 83.81 102 GLU A CA 1
ATOM 802 C C . GLU A 1 102 ? 1.285 -7.029 -10.306 1.00 83.81 102 GLU A C 1
ATOM 804 O O . GLU A 1 102 ? 0.396 -7.882 -10.319 1.00 83.81 102 GLU A O 1
ATOM 809 N N . LYS A 1 103 ? 1.314 -6.039 -9.400 1.00 85.00 103 LYS A N 1
ATOM 810 C CA . LYS A 1 103 ? 0.327 -5.879 -8.325 1.00 85.00 103 LYS A CA 1
ATOM 811 C C . LYS A 1 103 ? 0.068 -4.412 -8.002 1.00 85.00 103 LYS A C 1
ATOM 813 O O . LYS A 1 103 ? 0.987 -3.594 -7.991 1.00 85.00 103 LYS A O 1
ATOM 818 N N . VAL A 1 104 ? -1.187 -4.124 -7.660 1.00 83.38 104 VAL A N 1
ATOM 819 C CA . VAL A 1 104 ? -1.611 -2.867 -7.036 1.00 83.38 104 VAL A CA 1
ATOM 820 C C . VAL A 1 104 ? -2.119 -3.192 -5.638 1.00 83.38 104 VAL A C 1
ATOM 822 O O . VAL A 1 104 ? -3.001 -4.034 -5.476 1.00 83.38 104 VAL A O 1
ATOM 825 N N . ILE A 1 105 ? -1.538 -2.552 -4.630 1.00 85.81 105 ILE A N 1
ATOM 826 C CA . ILE A 1 105 ? -1.856 -2.745 -3.219 1.00 85.81 105 ILE A CA 1
ATOM 827 C C . ILE A 1 105 ? -2.557 -1.488 -2.725 1.00 85.81 105 ILE A C 1
ATOM 829 O O . ILE A 1 105 ? -2.065 -0.380 -2.901 1.00 85.81 105 ILE A O 1
ATOM 833 N N . PHE A 1 106 ? -3.713 -1.657 -2.097 1.00 86.62 106 PHE A N 1
ATOM 834 C CA . PHE A 1 106 ? -4.437 -0.549 -1.494 1.00 86.62 106 PHE A CA 1
ATOM 835 C C . PHE A 1 106 ? -4.461 -0.733 0.018 1.00 86.62 106 PHE A C 1
ATOM 837 O O . PHE A 1 106 ? -5.000 -1.721 0.516 1.00 86.62 106 PHE A O 1
ATOM 844 N N . ALA A 1 107 ? -3.853 0.201 0.743 1.00 86.56 107 ALA A N 1
ATOM 845 C CA . ALA A 1 107 ? -3.786 0.178 2.193 1.00 86.56 107 ALA A CA 1
ATOM 846 C C . ALA A 1 107 ? -4.717 1.247 2.770 1.00 86.56 107 ALA A C 1
ATOM 848 O O . ALA A 1 107 ? -4.522 2.443 2.553 1.00 86.56 107 ALA A O 1
ATOM 849 N N . CYS A 1 108 ? -5.729 0.821 3.525 1.00 86.00 108 CYS A N 1
ATOM 850 C CA . CYS A 1 108 ? -6.696 1.721 4.139 1.00 86.00 108 CYS A CA 1
ATOM 851 C C . CYS A 1 108 ? -7.019 1.338 5.581 1.00 86.00 108 CYS A C 1
ATOM 853 O O . CYS A 1 108 ? -6.978 0.169 5.956 1.00 86.00 108 CYS A O 1
ATOM 855 N N . VAL A 1 109 ? -7.376 2.346 6.376 1.00 81.81 109 VAL A N 1
ATOM 856 C CA . VAL A 1 109 ? -7.810 2.179 7.777 1.00 81.81 109 VAL A CA 1
ATOM 857 C C . VAL A 1 109 ? -9.334 2.078 7.923 1.00 81.81 109 VAL A C 1
ATOM 859 O O . VAL A 1 109 ? -9.842 1.803 9.007 1.00 81.81 109 VAL A O 1
ATOM 862 N N . GLY A 1 110 ? -10.083 2.355 6.851 1.00 76.62 110 GLY A N 1
ATOM 863 C CA . GLY A 1 110 ? -11.536 2.204 6.816 1.00 76.62 110 GLY A CA 1
ATOM 864 C C . GLY A 1 110 ? -11.969 0.828 6.314 1.00 76.62 110 GLY A C 1
ATOM 865 O O . GLY A 1 110 ? -11.182 0.081 5.732 1.00 76.62 110 GLY A O 1
ATOM 866 N N . LYS A 1 111 ? -13.247 0.505 6.527 1.00 72.31 111 LYS A N 1
ATOM 867 C CA . LYS A 1 111 ? -13.858 -0.713 5.989 1.00 72.31 111 LYS A CA 1
ATOM 868 C C . LYS A 1 111 ? -14.308 -0.473 4.554 1.00 72.31 111 LYS A C 1
ATOM 870 O O . LYS A 1 111 ? -14.922 0.547 4.257 1.00 72.31 111 LYS A O 1
ATOM 875 N N . ILE A 1 112 ? -13.999 -1.426 3.686 1.00 69.94 112 ILE A N 1
ATOM 876 C CA . ILE A 1 112 ? -14.559 -1.487 2.339 1.00 69.94 112 ILE A CA 1
ATOM 877 C C . ILE A 1 112 ? -15.912 -2.191 2.489 1.00 69.94 112 ILE A C 1
ATOM 879 O O . ILE A 1 112 ? -15.942 -3.372 2.834 1.00 69.94 112 ILE A O 1
ATOM 883 N N . GLU A 1 113 ? -17.000 -1.435 2.344 1.00 63.31 113 GLU A N 1
ATOM 884 C CA . GLU A 1 113 ? -18.383 -1.944 2.340 1.00 63.31 113 GLU A CA 1
ATOM 885 C C . GLU A 1 113 ? -18.802 -2.432 0.952 1.00 63.31 113 GLU A C 1
ATOM 887 O O . GLU A 1 113 ? -18.359 -1.811 -0.043 1.00 63.31 113 GLU A O 1
#

Secondary structure (DSSP, 8-state):
--HHHHHHHHHTTS-HHHHHHHHHHHHHHHH--SEEEE-SS--------TT--SEEEE-TTS-EEEEEEE---SSHHHHHHHHHHHHHHHHHHHS-TT--EEEEEEEESS---

pLDDT: mean 72.17, std 15.61, range [29.47, 87.25]